Protein AF-V2RLD4-F1 (afdb_monomer_lite)

Organism: NCBI:txid1379858

Radius of gyration: 15.98 Å; chains: 1; bounding box: 34×30×44 Å

pLDDT: mean 70.07, std 14.76, range [35.44, 85.94]

Sequence (58 aa):
MAALSINKNEQQIGGKSQLTKLYEIMRETMEQGFYGSVEVKFEAGKVTIIKKTESIKI

Foldseek 3Di:
DDDDDDDDDDDDDDPPPPVVVVVVVVLVVVVVPAAADWDWDDDPNDIDIDGDHDDDDD

Secondary structure (DSSP, 8-state):
---------S---SSSHHHHHHHHHHHHHHHTT-SEEEEEEEETTEEEEEEEEPP---

Structure (mmCIF, N/CA/C/O backbone):
data_AF-V2RLD4-F1
#
_entry.id   AF-V2RLD4-F1
#
loop_
_atom_site.group_PDB
_atom_site.id
_atom_site.type_symbol
_atom_site.label_atom_id
_atom_site.label_alt_id
_atom_site.label_comp_id
_atom_site.label_asym_id
_atom_site.label_entity_id
_atom_site.label_seq_id
_atom_site.pdbx_PDB_ins_code
_atom_site.Cartn_x
_atom_site.Cartn_y
_atom_site.Cartn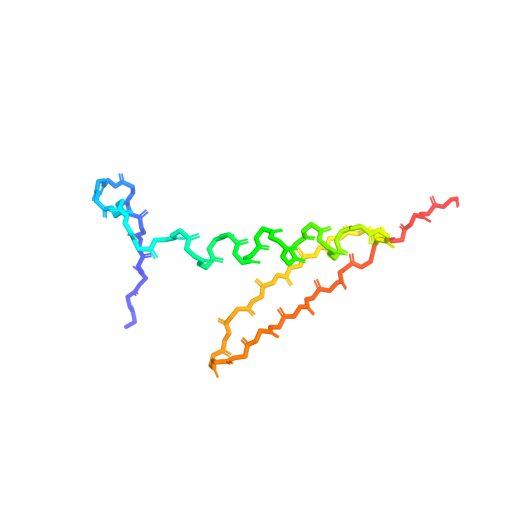_z
_atom_site.occupancy
_atom_site.B_iso_or_equiv
_atom_site.auth_seq_id
_atom_site.auth_comp_id
_atom_site.auth_asym_id
_atom_site.auth_atom_id
_atom_site.pdbx_PDB_model_num
ATOM 1 N N . MET A 1 1 ? 1.762 22.610 22.391 1.00 46.50 1 MET A N 1
ATOM 2 C CA . MET A 1 1 ? 2.513 21.857 21.364 1.00 46.50 1 MET A CA 1
ATOM 3 C C . MET A 1 1 ? 3.565 21.031 22.088 1.00 46.50 1 MET A C 1
ATOM 5 O O . MET A 1 1 ? 4.600 21.575 22.438 1.00 46.50 1 MET A O 1
ATOM 9 N N . ALA A 1 2 ? 3.258 19.779 22.432 1.00 35.44 2 ALA A N 1
ATOM 10 C CA . ALA A 1 2 ? 4.185 18.904 23.149 1.00 35.44 2 ALA A CA 1
ATOM 11 C C . ALA A 1 2 ? 4.608 17.765 22.2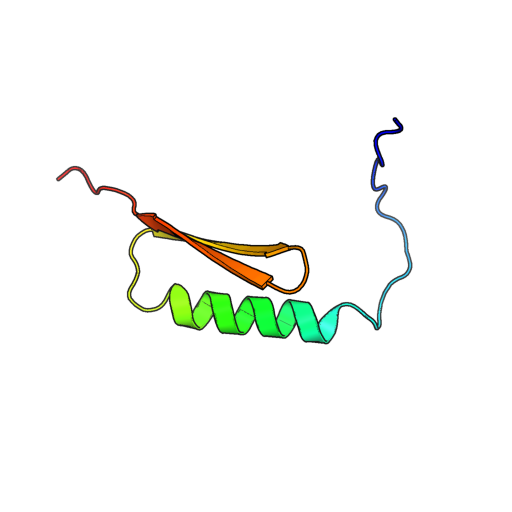16 1.00 35.44 2 ALA A C 1
ATOM 13 O O . ALA A 1 2 ? 3.758 17.067 21.665 1.00 35.44 2 ALA A O 1
ATOM 14 N N . ALA A 1 3 ? 5.919 17.627 22.014 1.00 48.88 3 ALA A N 1
ATOM 15 C CA . ALA A 1 3 ? 6.526 16.516 21.301 1.00 48.88 3 ALA A CA 1
ATOM 16 C C . ALA A 1 3 ? 6.327 15.233 22.120 1.00 48.88 3 ALA A C 1
ATOM 18 O O . ALA A 1 3 ? 6.788 15.142 23.257 1.00 48.88 3 ALA A O 1
ATOM 19 N N . LEU A 1 4 ? 5.620 14.254 21.554 1.00 50.44 4 LEU A N 1
ATOM 20 C CA . LEU A 1 4 ? 5.467 12.932 22.154 1.00 50.44 4 LEU A CA 1
ATOM 21 C C . LEU A 1 4 ? 6.745 12.125 21.899 1.00 50.44 4 LEU A C 1
ATOM 23 O O . LEU A 1 4 ? 6.933 11.543 20.832 1.00 50.44 4 LEU A O 1
ATOM 27 N N . SER A 1 5 ? 7.635 12.111 22.888 1.00 52.81 5 SER A N 1
ATOM 28 C CA . SER A 1 5 ? 8.740 11.164 22.996 1.00 52.81 5 SER A CA 1
ATOM 29 C C . SER A 1 5 ? 8.183 9.782 23.355 1.00 52.81 5 SER A C 1
ATOM 31 O O . SER A 1 5 ? 7.694 9.548 24.458 1.00 52.81 5 SER A O 1
ATOM 33 N N . ILE A 1 6 ? 8.227 8.847 22.405 1.00 51.50 6 ILE A N 1
ATOM 34 C CA . ILE A 1 6 ? 7.777 7.469 22.628 1.00 51.50 6 ILE A CA 1
ATOM 35 C C . ILE A 1 6 ? 8.917 6.700 23.304 1.00 51.50 6 ILE A C 1
ATOM 37 O O . ILE A 1 6 ? 9.805 6.163 22.642 1.00 51.50 6 ILE A O 1
ATOM 41 N N . ASN A 1 7 ? 8.896 6.658 24.636 1.00 47.25 7 ASN A N 1
ATOM 42 C CA . ASN A 1 7 ? 9.702 5.717 25.406 1.00 47.25 7 ASN A CA 1
ATOM 43 C C . ASN A 1 7 ? 9.148 4.297 25.215 1.00 47.25 7 ASN A C 1
ATOM 45 O O . ASN A 1 7 ? 7.976 4.027 25.474 1.00 47.25 7 ASN A O 1
ATOM 49 N N . LYS A 1 8 ? 10.016 3.389 24.754 1.00 55.09 8 LYS A N 1
ATOM 50 C CA . LYS A 1 8 ? 9.796 1.940 24.752 1.00 55.09 8 LYS A CA 1
ATOM 51 C C . LYS A 1 8 ? 9.696 1.460 26.200 1.00 55.09 8 LYS A C 1
ATOM 53 O O . LYS A 1 8 ? 10.725 1.226 26.822 1.00 55.09 8 LYS A O 1
ATOM 58 N N . ASN A 1 9 ? 8.490 1.277 26.722 1.00 42.19 9 ASN A N 1
ATOM 59 C CA . ASN A 1 9 ? 8.265 0.220 27.698 1.00 42.19 9 ASN A CA 1
ATOM 60 C C . ASN A 1 9 ? 6.795 -0.186 27.745 1.00 42.19 9 ASN A C 1
ATOM 62 O O . ASN A 1 9 ? 5.926 0.664 27.872 1.00 42.19 9 ASN A O 1
ATOM 66 N N . GLU A 1 10 ? 6.611 -1.495 27.585 1.00 51.12 10 GLU A N 1
ATOM 67 C CA . GLU A 1 10 ? 5.484 -2.348 27.964 1.00 51.12 10 GLU A CA 1
ATOM 68 C C . GLU A 1 10 ? 4.038 -1.905 27.671 1.00 51.12 10 GLU A C 1
ATOM 70 O O . GLU A 1 10 ? 3.576 -0.825 28.005 1.00 51.12 10 GLU A O 1
ATOM 75 N N . GLN A 1 11 ? 3.287 -2.877 27.139 1.00 47.34 11 GLN A N 1
ATOM 76 C CA . GLN A 1 11 ? 1.847 -2.878 26.855 1.00 47.34 11 GLN A CA 1
ATOM 77 C C . GLN A 1 11 ? 1.421 -2.284 25.505 1.00 47.34 11 GLN A C 1
ATOM 79 O O . GLN A 1 11 ? 1.141 -1.101 25.371 1.00 47.34 11 GLN A O 1
ATOM 84 N N . GLN A 1 12 ? 1.298 -3.163 24.499 1.00 45.59 12 GLN A N 1
ATOM 85 C CA . GLN A 1 12 ? 0.168 -3.189 23.550 1.00 45.59 12 GLN A CA 1
ATOM 86 C C . GLN A 1 12 ? 0.271 -4.432 22.643 1.00 45.59 12 GLN A C 1
ATOM 88 O O . GLN A 1 12 ? 0.534 -4.356 21.442 1.00 45.59 12 GLN A O 1
ATOM 93 N N . ILE A 1 13 ? 0.080 -5.607 23.245 1.00 49.91 13 ILE A N 1
ATOM 94 C CA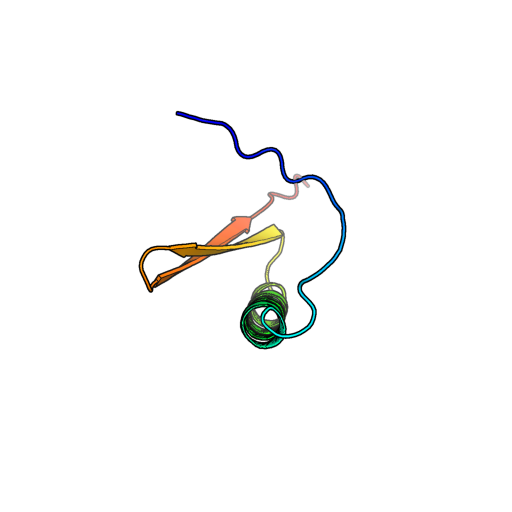 . ILE A 1 13 ? -0.142 -6.873 22.540 1.00 49.91 13 ILE A CA 1
ATOM 95 C C . ILE A 1 13 ? -1.664 -7.006 22.393 1.00 49.91 13 ILE A C 1
ATOM 97 O O . ILE A 1 13 ? -2.356 -7.192 23.385 1.00 49.91 13 ILE A O 1
ATOM 101 N N . GLY A 1 14 ? -2.200 -6.835 21.181 1.00 44.78 14 GLY A N 1
ATOM 102 C CA . GLY A 1 14 ? -3.610 -7.143 20.888 1.00 44.78 14 GLY A CA 1
ATOM 103 C C . GLY A 1 14 ? -4.269 -6.302 19.790 1.00 44.78 14 GLY A C 1
ATOM 104 O O . GLY A 1 14 ? -5.079 -6.825 19.036 1.00 44.78 14 GLY A O 1
ATOM 105 N N . GLY A 1 15 ? -3.890 -5.028 19.634 1.00 47.91 15 GLY A N 1
ATOM 106 C CA . GLY A 1 15 ? -4.559 -4.105 18.694 1.00 47.91 15 GLY A CA 1
ATOM 107 C C . GLY A 1 15 ? -3.836 -3.846 17.366 1.00 47.91 15 GLY A C 1
ATOM 108 O O . GLY A 1 15 ? -4.430 -3.313 16.436 1.00 47.91 15 GLY A O 1
ATOM 109 N N . LYS A 1 16 ? -2.554 -4.219 17.246 1.00 54.31 16 LYS A N 1
ATOM 110 C CA . LYS A 1 16 ? -1.715 -3.869 16.080 1.00 54.31 16 LYS A CA 1
ATOM 111 C C . LYS A 1 16 ? -1.798 -4.862 14.910 1.00 54.31 16 LYS A C 1
ATOM 113 O O . LYS A 1 16 ? -1.286 -4.580 13.839 1.00 54.31 16 LYS A O 1
ATOM 118 N N . SER A 1 17 ? -2.449 -6.017 15.071 1.00 67.12 17 SER A N 1
ATOM 119 C CA . SER A 1 17 ? -2.275 -7.140 14.133 1.00 67.12 17 SER A CA 1
ATOM 120 C C . SER A 1 17 ? -2.896 -6.923 12.749 1.00 67.12 17 SER A C 1
ATOM 122 O O . SER A 1 17 ? -2.270 -7.261 11.751 1.00 67.12 17 SER A O 1
ATOM 124 N N . GLN A 1 18 ? -4.109 -6.373 12.654 1.00 73.75 18 GLN A N 1
ATOM 125 C CA . GLN A 1 18 ? -4.830 -6.352 11.372 1.00 73.75 18 GLN A CA 1
ATOM 126 C C . GLN A 1 18 ? -4.304 -5.279 10.412 1.00 73.75 18 GLN A C 1
ATOM 128 O O . GLN A 1 18 ? -4.105 -5.559 9.235 1.00 73.75 18 GLN A O 1
ATOM 133 N N . LEU A 1 19 ? -4.016 -4.077 10.921 1.00 74.62 19 LEU A N 1
ATOM 134 C CA . LEU A 1 19 ? -3.446 -2.992 10.117 1.00 74.62 19 LEU A CA 1
ATOM 135 C C . LEU A 1 19 ? -2.012 -3.299 9.680 1.00 74.62 19 LEU A C 1
ATOM 137 O O . LEU A 1 19 ? -1.660 -3.023 8.538 1.00 74.62 19 LEU A O 1
ATOM 141 N N . THR A 1 20 ? -1.202 -3.912 10.549 1.00 80.00 20 THR A N 1
ATOM 142 C CA . THR A 1 20 ? 0.155 -4.339 10.182 1.00 80.00 20 THR A CA 1
ATOM 143 C C . THR A 1 20 ? 0.130 -5.445 9.131 1.00 80.00 20 THR A C 1
ATOM 145 O O . THR A 1 20 ? 0.850 -5.341 8.146 1.00 80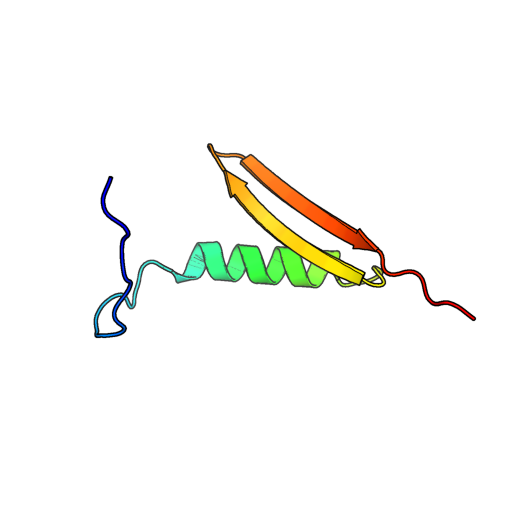.00 20 THR A O 1
ATOM 148 N N . LYS A 1 21 ? -0.760 -6.439 9.260 1.00 82.38 21 LYS A N 1
ATOM 149 C CA . LYS A 1 21 ? -0.940 -7.475 8.228 1.00 82.38 21 LYS A CA 1
ATOM 150 C C . LYS A 1 21 ? -1.406 -6.894 6.894 1.00 82.38 21 LYS A C 1
ATOM 152 O O . LYS A 1 21 ? -0.902 -7.285 5.849 1.00 82.38 21 LYS A O 1
ATOM 157 N N . LEU A 1 22 ? -2.347 -5.948 6.917 1.00 80.88 22 LEU A N 1
ATOM 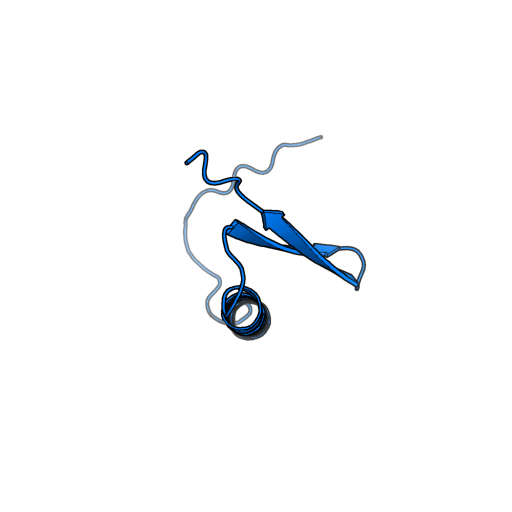158 C CA . LEU A 1 22 ? -2.794 -5.261 5.704 1.00 80.88 22 LEU A CA 1
ATOM 159 C C . LEU A 1 22 ? -1.643 -4.479 5.058 1.00 80.88 22 LEU A C 1
ATOM 161 O O . LEU A 1 22 ? -1.464 -4.552 3.847 1.00 80.88 22 LEU A O 1
ATOM 165 N N . TYR A 1 23 ? -0.847 -3.769 5.861 1.00 81.62 23 TYR A N 1
ATOM 166 C CA . TYR A 1 23 ? 0.344 -3.067 5.390 1.00 81.62 23 TYR A CA 1
ATOM 167 C C . TYR A 1 23 ? 1.348 -4.023 4.731 1.00 81.62 23 TYR A C 1
ATOM 169 O O . TYR A 1 23 ? 1.820 -3.725 3.638 1.00 81.62 23 TYR A O 1
ATOM 177 N N . GLU A 1 24 ? 1.636 -5.172 5.349 1.00 82.38 24 GLU A N 1
ATOM 178 C CA . GLU A 1 24 ? 2.549 -6.184 4.797 1.00 82.38 24 GLU A CA 1
ATOM 179 C C . GLU A 1 24 ? 2.046 -6.738 3.459 1.00 82.38 24 GLU A C 1
ATOM 181 O O . GLU A 1 24 ? 2.780 -6.692 2.476 1.00 82.38 24 GLU A O 1
ATOM 186 N N . ILE A 1 25 ? 0.773 -7.136 3.372 1.00 84.00 25 ILE A N 1
ATOM 187 C CA . ILE A 1 25 ? 0.173 -7.651 2.127 1.00 84.00 25 ILE A CA 1
ATOM 188 C C . ILE A 1 25 ? 0.211 -6.594 1.013 1.00 84.00 25 ILE A C 1
ATOM 190 O O . ILE A 1 25 ? 0.568 -6.889 -0.132 1.00 84.00 25 ILE A O 1
ATOM 194 N N . MET A 1 26 ? -0.157 -5.348 1.334 1.00 80.38 26 MET A N 1
ATOM 195 C CA . MET A 1 26 ? -0.127 -4.250 0.366 1.00 80.38 26 MET A CA 1
ATOM 196 C C . MET A 1 26 ? 1.298 -3.940 -0.086 1.00 80.38 26 MET A C 1
ATOM 198 O O . MET A 1 26 ? 1.509 -3.633 -1.257 1.00 80.38 26 MET A O 1
ATOM 202 N N . ARG A 1 27 ? 2.273 -4.030 0.818 1.00 79.19 27 ARG A N 1
ATOM 203 C CA . ARG A 1 27 ? 3.680 -3.812 0.502 1.00 79.19 27 ARG A CA 1
ATOM 204 C C . ARG A 1 27 ? 4.224 -4.910 -0.411 1.00 79.19 27 ARG A C 1
ATOM 206 O O . ARG A 1 27 ? 4.746 -4.577 -1.469 1.00 79.19 27 ARG A O 1
ATOM 213 N N . GLU A 1 28 ? 4.042 -6.181 -0.061 1.00 81.50 28 GLU A N 1
ATOM 214 C CA . GLU A 1 28 ? 4.524 -7.324 -0.854 1.00 81.50 28 GLU A CA 1
ATOM 215 C C . GLU A 1 28 ? 3.955 -7.316 -2.279 1.00 81.50 28 GLU A C 1
ATOM 217 O O . GLU A 1 28 ? 4.694 -7.457 -3.254 1.00 81.50 28 GLU A O 1
ATOM 222 N N . THR A 1 29 ? 2.651 -7.057 -2.413 1.00 80.62 29 THR A N 1
ATOM 223 C CA . THR A 1 29 ? 1.980 -6.985 -3.723 1.00 80.62 29 THR A CA 1
ATOM 224 C C . THR A 1 29 ? 2.536 -5.851 -4.592 1.00 80.62 29 THR A C 1
ATOM 226 O O . THR A 1 29 ? 2.566 -5.954 -5.815 1.00 80.62 29 THR A O 1
ATOM 229 N N . MET A 1 30 ? 2.952 -4.742 -3.976 1.00 76.94 30 MET A N 1
ATOM 230 C CA . MET A 1 30 ? 3.398 -3.542 -4.691 1.00 76.94 30 MET A CA 1
ATOM 231 C C . MET A 1 30 ? 4.905 -3.526 -4.964 1.00 76.94 30 MET A C 1
ATOM 233 O O . MET A 1 30 ? 5.324 -2.837 -5.896 1.00 76.94 30 MET A O 1
ATOM 237 N N . GLU A 1 31 ? 5.699 -4.247 -4.167 1.00 73.19 31 GLU A N 1
ATOM 238 C CA . GLU A 1 31 ? 7.127 -4.485 -4.413 1.00 73.19 31 GLU A CA 1
ATOM 239 C C . GLU A 1 31 ? 7.338 -5.509 -5.542 1.00 73.19 31 GLU A C 1
ATOM 241 O O . GLU A 1 31 ? 8.299 -5.387 -6.305 1.00 73.19 31 GLU A O 1
ATOM 246 N N . GLN A 1 32 ? 6.419 -6.468 -5.735 1.00 71.44 32 GLN A N 1
ATOM 247 C CA . GLN A 1 32 ? 6.467 -7.367 -6.892 1.00 71.44 32 GLN A CA 1
ATOM 248 C C . GLN A 1 32 ? 6.326 -6.582 -8.210 1.00 71.44 32 GLN A C 1
ATOM 250 O O . GLN A 1 32 ? 5.255 -6.106 -8.577 1.00 71.44 32 GLN A O 1
ATOM 255 N N . GLY A 1 33 ? 7.436 -6.459 -8.942 1.00 68.38 33 GLY A N 1
ATOM 256 C CA . GLY A 1 33 ? 7.494 -5.804 -10.253 1.00 68.38 33 GLY A CA 1
ATOM 257 C C . GLY A 1 33 ? 7.848 -4.315 -10.222 1.00 68.38 33 GLY A C 1
ATOM 258 O O . GLY A 1 33 ? 7.810 -3.672 -11.272 1.00 68.38 33 GLY A O 1
ATOM 259 N N . PHE A 1 34 ? 8.211 -3.758 -9.061 1.00 73.31 34 PHE A N 1
ATOM 260 C CA . PHE A 1 34 ? 8.652 -2.369 -8.947 1.00 73.31 34 PHE A CA 1
ATOM 261 C C . PHE A 1 34 ? 10.127 -2.266 -8.544 1.00 73.31 34 PHE A C 1
ATOM 263 O O . PHE A 1 34 ? 10.534 -2.768 -7.501 1.00 73.31 34 PHE A O 1
ATOM 270 N N . TYR A 1 35 ? 10.922 -1.568 -9.357 1.00 70.38 35 TYR A N 1
ATOM 271 C CA . TYR A 1 35 ? 12.295 -1.209 -9.011 1.00 70.38 35 TYR A CA 1
ATOM 272 C C . TYR A 1 35 ? 12.304 0.134 -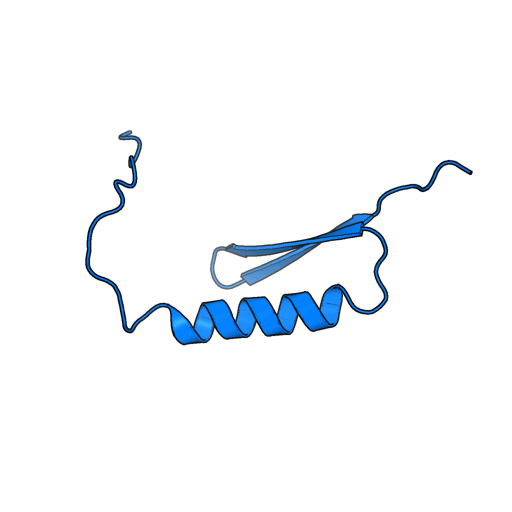8.263 1.00 70.38 35 TYR A C 1
ATOM 274 O O . TYR A 1 35 ? 12.144 1.198 -8.869 1.00 70.38 35 TYR A O 1
ATOM 282 N N . GLY A 1 36 ? 12.444 0.083 -6.937 1.00 75.38 36 GLY A N 1
ATOM 283 C CA . GLY A 1 36 ? 12.465 1.262 -6.071 1.00 75.38 36 GLY A CA 1
ATOM 284 C C . GLY A 1 36 ? 11.910 0.984 -4.672 1.00 75.38 36 GLY A C 1
ATOM 285 O O . GLY A 1 36 ? 11.838 -0.164 -4.244 1.00 75.38 36 GLY A O 1
ATOM 286 N N . SER A 1 37 ? 11.489 2.035 -3.960 1.00 80.81 37 SER A N 1
ATOM 287 C CA . SER A 1 37 ? 10.875 1.925 -2.624 1.00 80.81 37 SER A CA 1
ATOM 288 C C . SER A 1 37 ? 9.377 2.249 -2.631 1.00 80.81 37 SER A C 1
ATOM 290 O O . SER A 1 37 ? 8.922 3.161 -3.326 1.00 80.81 37 SER A O 1
ATOM 292 N N . VAL A 1 38 ? 8.597 1.502 -1.844 1.00 81.25 38 VAL A N 1
ATOM 293 C CA . VAL A 1 38 ? 7.147 1.697 -1.683 1.00 81.25 38 VAL A CA 1
ATOM 294 C C . VAL A 1 38 ? 6.845 2.168 -0.262 1.00 81.25 38 VAL A C 1
ATOM 296 O O . VAL A 1 38 ? 7.261 1.549 0.715 1.00 81.25 38 VAL A O 1
ATOM 299 N N . GLU A 1 39 ? 6.097 3.261 -0.136 1.00 83.25 39 GLU A N 1
ATOM 300 C CA . GLU A 1 39 ? 5.669 3.835 1.140 1.00 83.25 39 GLU A CA 1
ATOM 301 C C . GLU A 1 39 ? 4.134 3.885 1.187 1.00 83.25 39 GLU A C 1
ATOM 303 O O . GLU A 1 39 ? 3.495 4.436 0.291 1.00 83.25 39 GLU A O 1
ATOM 308 N N . VAL A 1 40 ? 3.530 3.298 2.225 1.00 82.50 40 VAL A N 1
ATOM 309 C CA . VAL A 1 40 ? 2.070 3.262 2.420 1.00 82.50 40 VAL A CA 1
ATOM 310 C C . VAL A 1 40 ? 1.706 4.151 3.606 1.00 82.50 40 VAL A C 1
ATOM 312 O O . VAL A 1 40 ? 2.225 3.957 4.706 1.00 82.50 40 VAL A O 1
ATOM 315 N N . LYS A 1 41 ? 0.810 5.119 3.393 1.00 85.00 41 LYS A N 1
ATOM 316 C CA . LYS A 1 41 ? 0.308 6.048 4.416 1.00 85.00 41 LYS A CA 1
ATOM 317 C C . LYS A 1 41 ? -1.194 5.879 4.602 1.00 85.00 41 LYS A C 1
ATOM 319 O O . LYS A 1 41 ? -1.928 5.733 3.629 1.00 85.00 41 LYS A O 1
ATOM 324 N N . PHE A 1 42 ? -1.645 5.954 5.847 1.00 82.38 42 PHE A N 1
ATOM 325 C CA . PHE A 1 42 ? -3.060 5.926 6.208 1.00 82.38 42 PHE A CA 1
ATOM 326 C C . PHE A 1 42 ? -3.434 7.294 6.785 1.00 82.38 42 PHE A C 1
ATOM 328 O O . PHE A 1 42 ? -3.021 7.625 7.893 1.00 82.38 42 PHE A O 1
ATOM 335 N N . GLU A 1 43 ? -4.191 8.099 6.040 1.00 83.38 43 GLU A N 1
ATOM 336 C CA . GLU A 1 43 ? -4.573 9.461 6.440 1.00 83.38 43 GLU A CA 1
ATOM 337 C C . GLU A 1 43 ? -6.066 9.693 6.183 1.00 83.38 43 GLU A C 1
ATOM 339 O O . GLU A 1 43 ? -6.562 9.431 5.090 1.00 83.38 43 GLU A O 1
ATOM 344 N N . ALA A 1 44 ? -6.797 10.189 7.190 1.00 79.38 44 ALA A N 1
ATOM 345 C CA . ALA A 1 44 ? -8.206 10.599 7.080 1.00 79.38 44 ALA A CA 1
ATOM 346 C C . ALA A 1 44 ? -9.137 9.573 6.383 1.00 79.38 44 ALA A C 1
ATOM 348 O O . ALA A 1 44 ? -9.989 9.939 5.574 1.00 79.38 44 ALA A O 1
ATOM 349 N N . GLY A 1 45 ? -8.962 8.278 6.676 1.00 85.94 45 GLY A N 1
ATOM 350 C CA . GLY A 1 45 ? -9.760 7.194 6.084 1.00 85.94 45 GLY A CA 1
ATOM 351 C C . GLY A 1 45 ? -9.359 6.804 4.657 1.00 85.94 45 GLY A C 1
ATOM 352 O O . GLY A 1 45 ? -10.060 6.023 4.019 1.00 85.94 45 GLY A O 1
ATOM 353 N N . LYS A 1 46 ? -8.240 7.330 4.150 1.00 83.75 46 LYS A N 1
ATOM 354 C CA . LYS A 1 46 ? -7.687 7.020 2.829 1.00 83.75 46 LYS A CA 1
ATOM 355 C C . LYS A 1 46 ? -6.343 6.314 2.970 1.00 83.75 46 LYS A C 1
ATOM 357 O O . LYS A 1 46 ? -5.577 6.585 3.896 1.00 83.75 46 LYS A O 1
ATOM 362 N N . VAL A 1 47 ? -6.064 5.420 2.025 1.00 84.88 47 VAL A N 1
ATOM 363 C CA . VAL A 1 47 ? -4.767 4.752 1.891 1.00 84.88 47 VAL A CA 1
ATOM 364 C C . VAL A 1 47 ? -4.030 5.387 0.721 1.00 84.88 47 VAL A C 1
ATOM 366 O O . VAL A 1 47 ? -4.497 5.327 -0.416 1.00 84.88 47 VAL A O 1
ATOM 369 N N . THR A 1 48 ? -2.887 5.999 1.001 1.00 84.50 48 THR A N 1
ATOM 370 C CA . THR A 1 48 ? -2.027 6.639 0.005 1.00 84.50 48 THR A CA 1
ATOM 371 C C . THR A 1 48 ? -0.800 5.769 -0.216 1.00 84.50 48 THR A C 1
ATOM 373 O O . THR A 1 48 ? -0.069 5.469 0.727 1.00 84.50 48 THR A O 1
ATOM 376 N N . ILE A 1 49 ? -0.561 5.379 -1.466 1.00 84.81 49 ILE A N 1
ATOM 377 C CA . ILE A 1 49 ? 0.590 4.563 -1.861 1.00 84.81 49 ILE A CA 1
ATOM 378 C C . ILE A 1 49 ? 1.549 5.448 -2.651 1.00 84.81 49 ILE A C 1
ATOM 380 O O . ILE A 1 49 ? 1.168 6.031 -3.665 1.00 84.81 49 ILE A O 1
ATOM 384 N N . ILE A 1 50 ? 2.793 5.542 -2.194 1.00 85.56 50 ILE A N 1
ATOM 385 C CA . ILE A 1 50 ? 3.851 6.330 -2.826 1.00 85.56 50 ILE A CA 1
ATOM 386 C C . ILE A 1 50 ? 4.904 5.357 -3.352 1.00 85.56 50 ILE A C 1
ATOM 388 O O . ILE A 1 50 ? 5.552 4.658 -2.576 1.00 85.56 50 ILE A O 1
ATOM 392 N N . LYS A 1 51 ? 5.078 5.319 -4.675 1.00 84.56 51 LYS A N 1
ATOM 393 C CA . LYS A 1 51 ? 6.123 4.536 -5.345 1.00 84.56 51 LYS A CA 1
ATOM 394 C C . LYS A 1 51 ? 7.272 5.469 -5.722 1.00 84.56 51 LYS A C 1
ATOM 396 O O . LYS A 1 51 ? 7.073 6.395 -6.506 1.00 84.56 51 LYS A O 1
ATOM 401 N N . LYS A 1 52 ? 8.453 5.258 -5.145 1.00 84.00 52 LYS A N 1
ATOM 402 C CA . LYS A 1 52 ? 9.667 6.035 -5.429 1.00 84.00 52 LYS A CA 1
ATOM 403 C C . LYS A 1 52 ? 10.577 5.208 -6.320 1.00 84.00 52 LYS A C 1
ATOM 405 O O . LYS A 1 52 ? 11.191 4.252 -5.854 1.00 84.00 52 LYS A O 1
ATOM 410 N N . THR A 1 53 ? 10.613 5.551 -7.600 1.00 82.69 53 THR A N 1
ATOM 411 C CA . THR A 1 53 ? 11.435 4.848 -8.587 1.00 82.69 53 THR A CA 1
ATOM 412 C C . THR A 1 53 ? 12.869 5.339 -8.470 1.00 82.69 53 THR A C 1
ATOM 414 O O . THR A 1 53 ? 13.105 6.548 -8.470 1.00 82.69 53 THR A O 1
ATOM 417 N N . GLU A 1 54 ? 13.827 4.421 -8.398 1.00 72.56 54 GLU A N 1
ATOM 418 C CA . GLU A 1 54 ? 15.245 4.772 -8.443 1.00 72.56 54 GLU A CA 1
ATOM 419 C C . GLU A 1 54 ? 15.768 4.604 -9.869 1.00 72.56 54 GLU A C 1
ATOM 421 O O . GLU A 1 54 ? 15.470 3.624 -10.550 1.00 72.56 54 GLU A O 1
ATOM 426 N N . SER A 1 55 ? 16.528 5.587 -10.349 1.00 69.69 55 SER A N 1
ATOM 427 C CA . SER A 1 55 ? 17.168 5.498 -11.662 1.00 69.69 55 SER A CA 1
ATOM 428 C C . SER A 1 55 ? 18.495 4.764 -11.522 1.00 69.69 55 SER A C 1
ATOM 430 O O . SER A 1 55 ? 19.401 5.253 -10.849 1.00 69.69 55 SER A O 1
ATOM 432 N N . ILE A 1 56 ? 18.627 3.609 -12.175 1.00 67.94 56 ILE A N 1
ATOM 433 C CA . ILE A 1 56 ? 19.930 2.962 -12.346 1.00 67.94 56 ILE A CA 1
ATOM 434 C C . ILE A 1 56 ? 20.677 3.756 -13.410 1.00 67.94 56 ILE A C 1
ATOM 436 O O . ILE A 1 56 ? 20.276 3.773 -14.574 1.00 67.94 56 ILE A O 1
ATOM 440 N N . LYS A 1 57 ? 21.745 4.445 -13.011 1.00 65.38 57 LYS A N 1
ATOM 441 C CA . LYS A 1 57 ? 22.663 5.063 -13.964 1.00 65.38 57 LYS A CA 1
ATOM 442 C C . LYS A 1 57 ? 23.580 3.958 -14.487 1.00 65.38 57 LYS A C 1
ATOM 444 O O . LYS A 1 57 ? 24.444 3.495 -13.747 1.00 65.38 57 LYS A O 1
ATOM 449 N N . ILE A 1 58 ? 23.304 3.496 -15.703 1.00 61.56 58 ILE A N 1
ATOM 450 C CA . ILE A 1 58 ? 24.151 2.554 -16.447 1.00 61.56 58 ILE A CA 1
ATOM 451 C C . ILE A 1 58 ? 25.296 3.333 -17.094 1.00 61.56 58 ILE A C 1
ATOM 453 O O . ILE A 1 58 ? 25.025 4.462 -17.571 1.00 61.56 58 ILE A O 1
#